Protein AF-A0A838JUR5-F1 (afdb_monomer_lite)

Structure (mmCIF, N/CA/C/O backbone):
data_AF-A0A838JUR5-F1
#
_entry.id   AF-A0A838JUR5-F1
#
loop_
_atom_site.group_PDB
_atom_site.id
_atom_site.type_symbol
_atom_site.label_atom_id
_atom_site.label_alt_id
_atom_site.label_comp_id
_atom_site.label_asym_id
_atom_site.label_entity_id
_atom_site.label_seq_id
_atom_site.pdbx_PDB_ins_code
_atom_site.Cartn_x
_atom_site.Cartn_y
_atom_site.Cartn_z
_atom_site.occupancy
_atom_site.B_iso_or_equiv
_atom_site.auth_seq_id
_atom_site.auth_comp_id
_atom_site.auth_asym_id
_atom_site.auth_atom_id
_atom_site.pdbx_PDB_model_num
ATOM 1 N N . MET A 1 1 ? -20.376 7.788 43.433 1.00 62.31 1 MET A N 1
ATOM 2 C CA . MET A 1 1 ? -20.581 7.119 42.123 1.00 62.31 1 MET A CA 1
ATOM 3 C C . MET A 1 1 ? -20.178 7.987 40.919 1.00 62.31 1 MET A C 1
ATOM 5 O O . MET A 1 1 ? -19.395 7.519 40.105 1.00 62.31 1 MET A O 1
ATOM 9 N N . LYS A 1 2 ? -20.587 9.266 40.828 1.00 74.94 2 LYS A N 1
ATOM 10 C CA . LYS A 1 2 ? -20.255 10.169 39.693 1.00 74.94 2 LYS A CA 1
ATOM 11 C C . LYS A 1 2 ? -18.749 10.312 39.365 1.00 74.94 2 LYS A C 1
ATOM 13 O O . LYS A 1 2 ? -18.381 10.385 38.198 1.00 74.94 2 LYS A O 1
ATOM 18 N N . LYS A 1 3 ? -17.8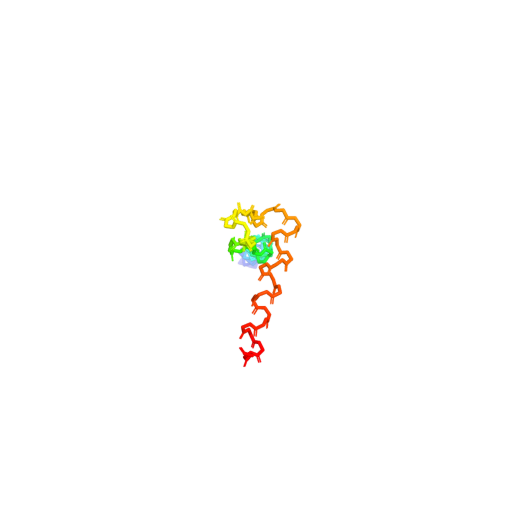63 10.303 40.375 1.00 79.25 3 LYS A N 1
ATOM 19 C CA . LYS A 1 3 ? -16.395 10.368 40.182 1.00 79.25 3 LYS A CA 1
ATOM 20 C C . LYS A 1 3 ? -15.800 9.119 39.513 1.00 79.25 3 LYS A C 1
ATOM 22 O O . LYS A 1 3 ? -14.865 9.261 38.734 1.00 79.25 3 LYS A O 1
ATOM 27 N N . LEU A 1 4 ? -16.324 7.924 39.804 1.00 81.94 4 LEU A N 1
ATOM 28 C CA . LEU A 1 4 ? -15.853 6.683 39.175 1.00 81.94 4 LEU A CA 1
ATOM 29 C C . LEU A 1 4 ? -16.275 6.620 37.707 1.00 81.94 4 LEU A C 1
ATOM 31 O O . LEU A 1 4 ? -15.447 6.328 36.851 1.00 81.94 4 LEU A O 1
ATOM 35 N N . LEU A 1 5 ? -17.528 6.982 37.416 1.00 84.44 5 LEU A N 1
ATOM 36 C CA . LEU A 1 5 ? -18.044 7.012 36.047 1.00 84.44 5 LEU A CA 1
ATOM 37 C C . LEU A 1 5 ? -17.224 7.965 35.161 1.00 84.44 5 LEU A C 1
ATOM 39 O O . LEU A 1 5 ? -16.816 7.605 34.064 1.00 84.44 5 LEU A O 1
ATOM 43 N N . ARG A 1 6 ? -16.891 9.155 35.682 1.00 85.94 6 ARG A N 1
ATOM 44 C CA . ARG A 1 6 ? -16.052 10.138 34.977 1.00 85.94 6 ARG A CA 1
ATOM 45 C C . ARG A 1 6 ? -14.646 9.610 34.672 1.00 85.94 6 ARG A C 1
ATOM 47 O O . ARG A 1 6 ? -14.104 9.923 33.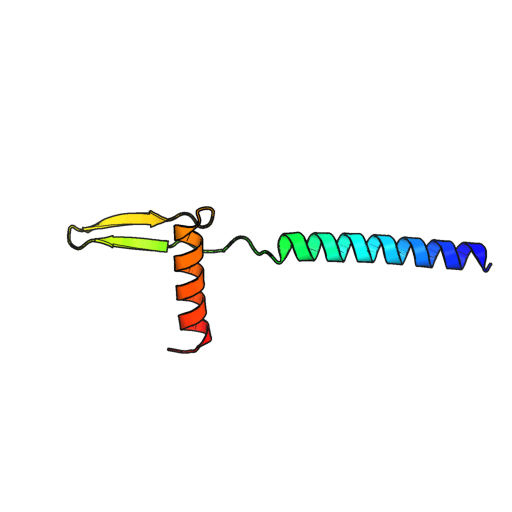620 1.00 85.94 6 ARG A O 1
ATOM 54 N N . ARG A 1 7 ? -14.056 8.818 35.573 1.00 88.25 7 ARG A N 1
ATOM 55 C CA . ARG A 1 7 ? -12.738 8.198 35.354 1.00 88.25 7 AR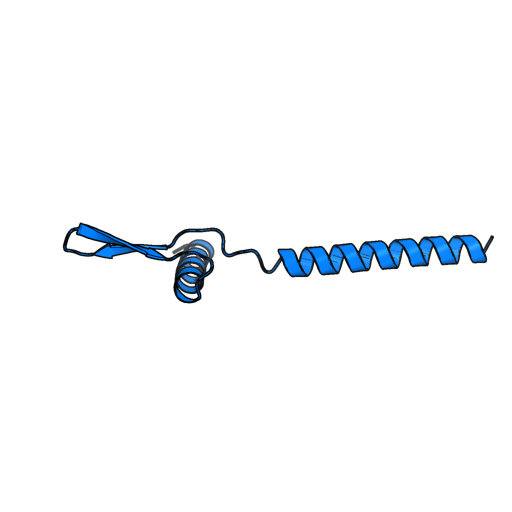G A CA 1
ATOM 56 C C . ARG A 1 7 ? -12.797 7.097 34.297 1.00 88.25 7 ARG A C 1
ATOM 58 O O . ARG A 1 7 ? -11.916 7.049 33.453 1.00 88.25 7 ARG A O 1
ATOM 65 N N . LEU A 1 8 ? -13.844 6.272 34.308 1.00 88.44 8 LEU A N 1
ATOM 66 C CA . LEU A 1 8 ? -14.062 5.247 33.283 1.00 88.44 8 LEU A CA 1
ATOM 67 C C . LEU A 1 8 ? -14.229 5.857 31.888 1.00 88.44 8 LEU A C 1
ATOM 69 O O . LEU A 1 8 ? -13.584 5.408 30.947 1.00 88.44 8 LEU A O 1
ATOM 73 N N . VAL A 1 9 ? -15.020 6.927 31.768 1.00 87.94 9 VAL A N 1
ATOM 74 C CA . VAL A 1 9 ? -15.183 7.654 30.498 1.00 87.94 9 VAL A CA 1
ATOM 75 C C . VAL A 1 9 ? -13.854 8.245 30.024 1.00 87.94 9 VAL A C 1
ATOM 77 O O . VAL A 1 9 ? -13.518 8.125 28.850 1.00 87.94 9 VAL A O 1
ATOM 80 N N . LEU A 1 10 ? -13.068 8.834 30.931 1.00 90.44 10 LEU A N 1
ATOM 81 C CA . LEU A 1 10 ? -11.761 9.397 30.587 1.00 90.44 10 LEU A CA 1
ATOM 82 C C . LEU A 1 10 ? -10.786 8.316 30.091 1.00 90.44 10 LEU A C 1
ATOM 84 O O . LEU A 1 10 ? -10.089 8.527 29.105 1.00 90.44 10 LEU A O 1
ATOM 88 N N . LEU A 1 11 ? -10.769 7.149 30.739 1.00 91.06 11 LEU A N 1
ATOM 89 C CA . LEU A 1 11 ? -9.949 6.012 30.317 1.00 91.06 11 LEU A CA 1
ATOM 90 C C . LEU A 1 11 ? -10.371 5.486 28.941 1.00 91.06 11 LEU A C 1
ATOM 92 O O . LEU A 1 11 ? -9.511 5.226 28.103 1.00 91.06 11 LEU A O 1
ATOM 96 N N . GLY A 1 12 ? -11.679 5.390 28.684 1.00 89.69 12 GLY A N 1
ATOM 97 C CA . GLY A 1 12 ? -12.207 5.009 27.374 1.00 89.69 12 GLY A CA 1
ATOM 98 C C . GLY A 1 12 ? -11.824 6.003 26.276 1.00 89.69 12 GLY A C 1
ATOM 99 O O . GLY A 1 12 ? -11.388 5.594 25.203 1.00 89.69 12 GLY A O 1
ATOM 100 N N . ALA A 1 13 ? -11.906 7.305 26.560 1.00 92.25 13 ALA A N 1
ATOM 101 C CA . ALA A 1 13 ? -11.509 8.350 25.619 1.00 92.25 13 ALA A CA 1
ATOM 102 C C . ALA A 1 13 ? -10.009 8.294 25.286 1.00 92.25 13 ALA A C 1
ATOM 104 O O . ALA A 1 13 ? -9.638 8.399 24.121 1.00 92.25 13 ALA A O 1
ATOM 105 N N . ILE A 1 14 ? -9.148 8.072 26.286 1.00 92.81 14 ILE A N 1
ATOM 106 C CA . ILE A 1 14 ? -7.700 7.925 26.075 1.00 92.81 14 ILE A CA 1
ATOM 107 C C . ILE A 1 14 ? -7.403 6.673 25.244 1.00 92.81 14 ILE A C 1
ATOM 109 O O . ILE A 1 14 ? -6.654 6.749 24.274 1.00 92.81 14 ILE A O 1
ATOM 113 N N . ALA A 1 15 ? -8.014 5.534 25.576 1.00 90.88 15 ALA A N 1
ATOM 114 C CA . ALA A 1 15 ? -7.839 4.301 24.811 1.00 90.88 15 ALA A CA 1
ATOM 115 C C . ALA A 1 15 ? -8.301 4.463 23.351 1.00 90.88 15 ALA A C 1
ATOM 117 O O . ALA A 1 15 ? -7.599 4.038 22.433 1.00 90.88 15 ALA A O 1
ATOM 118 N N . GLY A 1 16 ? -9.435 5.136 23.132 1.00 90.38 16 GLY A N 1
ATOM 119 C CA . GLY A 1 16 ? -9.945 5.461 21.801 1.00 90.38 16 GLY A CA 1
ATOM 120 C C . GLY A 1 16 ? -9.018 6.393 21.020 1.00 90.38 16 GLY A C 1
ATOM 121 O O . GLY A 1 16 ? -8.730 6.127 19.857 1.00 90.38 16 GLY A O 1
ATOM 122 N N . ALA A 1 17 ? -8.482 7.435 21.663 1.00 90.38 17 ALA A N 1
ATOM 123 C CA . ALA A 1 17 ? -7.531 8.356 21.043 1.00 90.38 17 ALA A CA 1
ATOM 124 C C . ALA A 1 17 ? -6.222 7.654 20.647 1.00 90.38 17 ALA A C 1
ATOM 126 O O . ALA A 1 17 ? -5.729 7.849 19.539 1.00 90.38 17 ALA A O 1
ATOM 127 N N . VAL A 1 18 ? -5.689 6.788 21.514 1.00 90.62 18 VAL A N 1
ATOM 128 C CA . VAL A 1 18 ? -4.491 5.985 21.218 1.00 90.62 18 VAL A CA 1
ATOM 129 C C . VAL A 1 18 ? -4.754 5.015 20.066 1.00 90.62 18 VAL A C 1
ATOM 131 O O . VAL A 1 18 ? -3.912 4.876 19.179 1.00 90.62 18 VAL A O 1
ATOM 134 N N . TYR A 1 19 ? -5.918 4.362 20.042 1.00 88.69 19 TYR A N 1
ATOM 135 C CA . TYR A 1 19 ? -6.301 3.474 18.946 1.00 88.69 19 TYR A CA 1
ATOM 136 C C . TYR A 1 19 ? -6.431 4.229 17.619 1.00 88.69 19 TYR A C 1
ATOM 138 O O . TYR A 1 19 ? -5.861 3.798 16.619 1.00 88.69 19 TYR A O 1
ATOM 146 N N . ALA A 1 20 ? -7.114 5.376 17.617 1.00 85.69 20 ALA A N 1
ATOM 147 C CA . ALA A 1 20 ? -7.273 6.216 16.436 1.00 85.69 20 ALA A CA 1
ATOM 148 C C . ALA A 1 20 ? -5.923 6.735 15.924 1.00 85.69 20 ALA A C 1
ATOM 150 O O . ALA A 1 20 ? -5.639 6.606 14.739 1.00 85.69 20 ALA A O 1
ATOM 151 N N . ALA A 1 21 ? -5.049 7.226 16.808 1.00 84.62 21 ALA A N 1
ATOM 152 C CA . ALA A 1 21 ? -3.701 7.660 16.441 1.00 84.62 21 ALA A CA 1
ATOM 153 C C . ALA A 1 21 ? -2.868 6.507 15.860 1.00 84.62 21 ALA A C 1
ATOM 155 O O . ALA A 1 21 ? -2.232 6.657 14.821 1.00 84.62 21 ALA A O 1
ATOM 156 N N . ARG A 1 22 ? -2.918 5.318 16.476 1.00 82.00 22 ARG A N 1
ATOM 157 C CA . ARG A 1 22 ? -2.234 4.124 15.959 1.00 82.00 22 ARG A CA 1
ATOM 158 C C . ARG A 1 22 ? -2.792 3.678 14.609 1.00 82.00 22 ARG A C 1
ATOM 160 O O . ARG A 1 22 ? -2.025 3.229 13.764 1.00 82.00 22 ARG A O 1
ATOM 167 N N . SER A 1 23 ? -4.105 3.768 14.419 1.00 76.88 23 SER A N 1
ATOM 168 C CA . SER A 1 23 ? -4.762 3.435 13.157 1.00 76.88 23 SER A CA 1
ATOM 169 C C . SER A 1 23 ? -4.464 4.462 12.075 1.00 76.88 23 SER A C 1
ATOM 171 O O . SER A 1 23 ? -4.337 4.075 10.927 1.00 76.88 23 SER A O 1
ATOM 173 N N . TYR A 1 24 ? -4.319 5.740 12.421 1.00 74.06 24 TYR A N 1
ATOM 174 C CA . TYR A 1 24 ? -3.918 6.793 11.492 1.00 74.06 24 TYR A CA 1
ATOM 175 C C . TYR A 1 24 ? -2.473 6.584 11.021 1.00 74.06 24 TYR A C 1
ATOM 177 O O . TYR A 1 24 ? -2.226 6.495 9.826 1.00 74.06 24 TYR A O 1
ATOM 185 N N . LEU A 1 25 ? -1.547 6.348 11.959 1.00 74.00 25 LEU A N 1
ATOM 186 C CA . LEU A 1 25 ? -0.139 6.046 11.661 1.00 74.00 25 LEU A CA 1
ATOM 187 C C . LEU A 1 25 ? 0.067 4.715 10.916 1.00 74.00 25 LEU A C 1
ATOM 189 O O . LEU A 1 25 ? 1.101 4.514 10.295 1.00 74.00 25 LEU A O 1
ATOM 193 N N . ARG A 1 26 ? -0.881 3.773 11.011 1.00 67.25 26 ARG A N 1
ATOM 194 C CA . ARG A 1 26 ? -0.894 2.538 10.204 1.00 67.25 26 ARG A CA 1
ATOM 195 C C . ARG A 1 26 ? -1.679 2.676 8.898 1.00 67.25 26 ARG A C 1
ATOM 197 O O . ARG A 1 26 ? -1.456 1.884 7.993 1.00 67.25 26 ARG A O 1
ATOM 204 N N . GLY A 1 27 ? -2.634 3.603 8.854 1.00 51.34 27 GLY A N 1
ATOM 205 C CA . GLY A 1 27 ? -3.544 3.874 7.741 1.00 51.34 27 GLY A CA 1
ATOM 206 C C . GLY A 1 27 ? -2.873 4.653 6.618 1.00 51.34 27 GLY A C 1
ATOM 207 O O . GLY A 1 27 ? -3.270 4.501 5.467 1.00 51.34 27 GLY A O 1
ATOM 208 N N . GLU A 1 28 ? -1.777 5.346 6.927 1.00 52.28 28 GLU A N 1
ATOM 209 C CA . GLU A 1 28 ? -0.680 5.625 5.995 1.00 52.28 28 GLU A CA 1
ATOM 210 C C . GLU A 1 28 ? 0.036 4.301 5.682 1.00 52.28 28 GLU A C 1
ATOM 212 O O . GLU A 1 28 ? 1.155 4.012 6.102 1.00 52.28 28 GLU A O 1
ATOM 217 N N . SER A 1 29 ? -0.735 3.403 5.073 1.00 54.53 29 SER A N 1
ATOM 218 C CA . SER A 1 29 ? -0.371 2.028 4.805 1.00 54.53 29 SER A CA 1
ATOM 219 C C . SER A 1 29 ? 0.903 2.056 3.995 1.00 54.53 29 SER A C 1
ATOM 221 O O . SER A 1 29 ? 0.896 2.556 2.873 1.00 54.53 29 SER A O 1
ATOM 223 N N . ALA A 1 30 ? 1.975 1.521 4.583 1.00 56.81 30 ALA A N 1
ATOM 224 C CA . ALA A 1 30 ? 3.177 1.133 3.871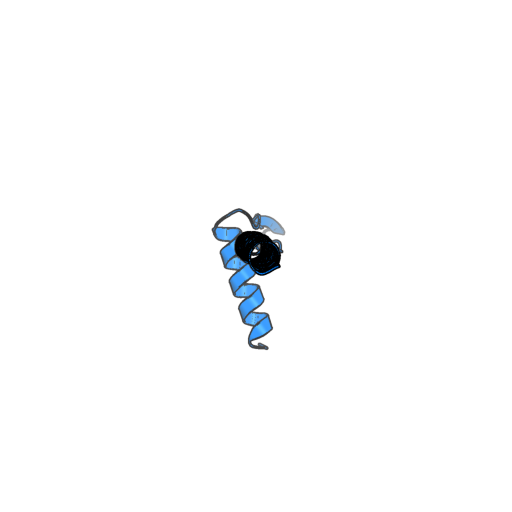 1.00 56.81 30 ALA A CA 1
ATOM 225 C C . ALA A 1 30 ? 2.754 0.607 2.503 1.00 56.81 30 ALA A C 1
ATOM 227 O O . ALA A 1 30 ? 1.993 -0.362 2.452 1.00 56.81 30 ALA A O 1
ATOM 228 N N . THR A 1 31 ? 3.145 1.300 1.435 1.00 60.22 31 THR A N 1
ATOM 229 C CA . THR A 1 31 ? 2.743 0.965 0.075 1.00 60.22 31 THR A CA 1
ATOM 230 C C . THR A 1 31 ? 3.089 -0.498 -0.161 1.00 60.22 31 THR A C 1
ATOM 232 O O . THR A 1 31 ? 4.249 -0.871 -0.281 1.00 60.22 31 THR A O 1
ATOM 235 N N . THR A 1 32 ? 2.099 -1.382 -0.086 1.00 68.50 32 THR A N 1
ATOM 236 C CA . THR A 1 32 ? 2.337 -2.818 -0.177 1.00 68.50 32 THR A CA 1
ATOM 237 C C . THR A 1 32 ? 2.399 -3.175 -1.649 1.00 68.50 32 THR A C 1
ATOM 239 O O . THR A 1 32 ? 1.428 -3.013 -2.386 1.00 68.50 32 THR A O 1
ATOM 242 N N . GLY A 1 33 ? 3.573 -3.621 -2.088 1.00 72.81 33 GLY A N 1
ATOM 243 C CA . GLY A 1 33 ? 3.827 -3.978 -3.476 1.00 72.81 33 GLY A CA 1
ATOM 244 C C . GLY A 1 33 ? 5.299 -3.844 -3.839 1.00 72.81 33 GLY A C 1
ATOM 245 O O . GLY A 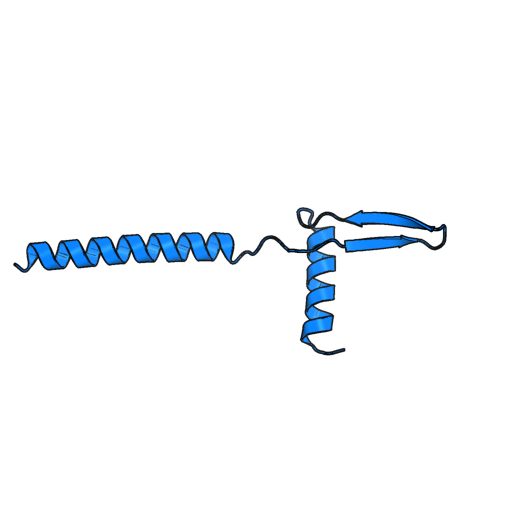1 33 ? 6.115 -3.354 -3.060 1.00 72.81 33 GLY A O 1
ATOM 246 N N . THR A 1 34 ? 5.635 -4.292 -5.039 1.00 79.88 34 THR A N 1
ATOM 247 C CA . THR A 1 34 ? 6.957 -4.130 -5.645 1.00 79.88 34 THR A CA 1
ATOM 248 C C . THR A 1 34 ? 6.746 -3.680 -7.077 1.00 79.88 34 THR A C 1
ATOM 250 O O . THR A 1 34 ? 6.043 -4.365 -7.820 1.00 79.88 34 THR A O 1
ATOM 253 N N . ALA A 1 35 ? 7.348 -2.562 -7.472 1.00 88.56 35 ALA A N 1
ATOM 254 C CA . ALA A 1 35 ? 7.396 -2.181 -8.877 1.00 88.56 35 ALA A CA 1
ATOM 255 C C . ALA A 1 35 ? 8.663 -2.778 -9.500 1.00 88.56 35 ALA A C 1
ATOM 257 O O . ALA A 1 35 ? 9.757 -2.634 -8.954 1.00 88.56 35 ALA A O 1
ATOM 258 N N . GLN A 1 36 ? 8.520 -3.471 -10.626 1.00 92.38 36 GLN A N 1
ATOM 259 C CA . GLN A 1 36 ? 9.641 -4.015 -11.385 1.00 92.38 36 GLN A CA 1
ATOM 260 C C . GLN A 1 36 ? 9.603 -3.449 -12.799 1.00 92.38 36 GLN A C 1
ATOM 262 O O . GLN A 1 36 ? 8.580 -3.519 -13.475 1.00 92.38 36 GLN A O 1
ATOM 267 N N . ILE A 1 37 ? 10.728 -2.892 -13.232 1.00 91.31 37 ILE A N 1
ATOM 268 C CA . ILE A 1 37 ? 10.944 -2.422 -14.596 1.00 91.31 37 ILE A CA 1
ATOM 269 C C . ILE A 1 37 ? 11.741 -3.504 -15.317 1.00 91.31 37 ILE A C 1
ATOM 271 O O . ILE A 1 37 ? 12.818 -3.880 -14.850 1.00 91.31 37 ILE A O 1
ATOM 275 N N . VAL A 1 38 ? 11.205 -4.001 -16.428 1.00 94.81 38 VAL A N 1
ATOM 276 C CA . VAL A 1 38 ? 11.884 -4.923 -17.347 1.00 94.81 38 VAL A CA 1
ATOM 277 C C . VAL A 1 38 ? 12.279 -4.115 -18.579 1.00 94.81 38 VAL A C 1
ATOM 279 O O . VAL A 1 38 ? 11.426 -3.451 -19.165 1.00 94.81 38 VAL A O 1
ATOM 282 N N . PHE A 1 39 ? 13.555 -4.140 -18.945 1.00 95.94 39 PHE A N 1
ATOM 283 C CA . PHE A 1 39 ? 14.080 -3.442 -20.117 1.00 95.94 39 PHE A CA 1
ATOM 284 C C . PHE A 1 39 ? 14.172 -4.384 -21.324 1.00 95.94 39 PHE A C 1
ATOM 286 O O . PHE A 1 39 ? 14.199 -5.606 -21.174 1.00 95.94 39 PHE A O 1
ATOM 293 N N . ASP A 1 40 ? 14.263 -3.814 -22.528 1.00 96.31 40 ASP A N 1
ATOM 294 C CA . ASP A 1 40 ? 14.320 -4.573 -23.789 1.00 96.31 40 ASP A CA 1
ATOM 295 C C . ASP A 1 40 ? 15.580 -5.448 -23.920 1.00 96.31 40 ASP A C 1
ATOM 297 O O . ASP A 1 40 ? 15.585 -6.434 -24.655 1.00 96.31 40 ASP A O 1
ATOM 301 N N . ASP A 1 41 ? 16.644 -5.120 -23.183 1.00 95.44 41 ASP A N 1
ATOM 302 C CA . ASP A 1 41 ? 17.861 -5.934 -23.077 1.00 95.44 41 ASP A CA 1
ATOM 303 C C . ASP A 1 41 ? 17.709 -7.134 -22.119 1.00 95.44 41 ASP A C 1
ATOM 305 O O . ASP A 1 41 ? 18.657 -7.890 -21.901 1.00 95.44 41 ASP A O 1
ATOM 309 N N . GLY A 1 42 ? 16.516 -7.315 -21.545 1.00 93.88 42 GLY A N 1
ATOM 310 C CA . GLY A 1 42 ? 16.188 -8.363 -20.585 1.00 93.88 42 GLY A CA 1
ATOM 311 C C . GLY A 1 42 ? 16.639 -8.066 -19.156 1.00 93.88 42 GLY A C 1
ATOM 312 O O . GLY A 1 42 ? 16.410 -8.890 -18.268 1.00 93.88 42 GLY A O 1
ATOM 313 N N . SER A 1 43 ? 17.266 -6.916 -18.896 1.00 95.88 43 SER A N 1
ATOM 314 C CA . SER A 1 43 ? 17.620 -6.516 -17.539 1.00 95.88 43 SER A CA 1
ATOM 315 C C . SER A 1 43 ? 16.382 -6.105 -16.738 1.00 95.88 43 SER A C 1
ATOM 317 O O . SER A 1 43 ? 15.368 -5.653 -17.275 1.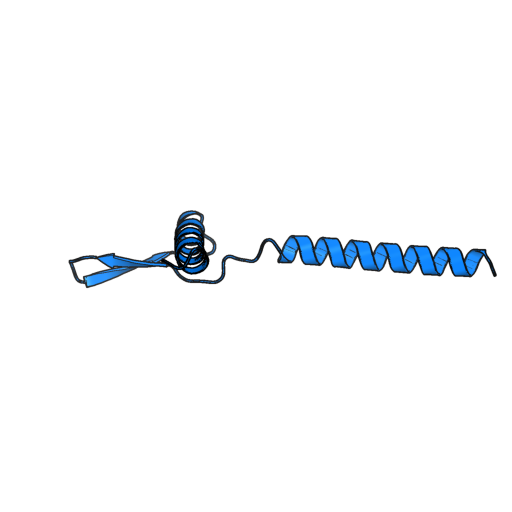00 95.88 43 SER A O 1
ATOM 319 N N . THR A 1 44 ? 16.459 -6.268 -15.417 1.00 96.06 44 THR A N 1
ATOM 320 C CA . THR A 1 44 ? 15.375 -5.902 -14.497 1.00 96.06 44 THR A CA 1
ATOM 321 C C . THR A 1 44 ? 15.855 -4.991 -13.388 1.00 96.06 44 THR A C 1
ATOM 323 O O . THR A 1 44 ? 16.886 -5.246 -12.763 1.00 96.06 44 THR A O 1
ATOM 326 N N . ARG A 1 45 ? 15.048 -3.977 -13.074 1.00 92.38 45 ARG A N 1
ATOM 327 C CA . ARG A 1 45 ? 15.234 -3.091 -11.925 1.00 92.38 45 ARG A CA 1
ATOM 328 C C . ARG A 1 45 ? 14.011 -3.142 -11.022 1.00 92.38 45 ARG A C 1
ATOM 330 O O . ARG A 1 45 ? 12.913 -2.785 -11.437 1.00 92.38 45 ARG A O 1
ATOM 337 N N . SER A 1 46 ? 14.218 -3.539 -9.772 1.00 90.56 46 SER A N 1
ATOM 338 C CA . SER A 1 46 ? 13.176 -3.494 -8.745 1.00 90.56 46 SER A CA 1
ATOM 339 C C . SER A 1 46 ? 13.223 -2.164 -8.000 1.00 90.56 46 SER A C 1
ATOM 341 O O . SER A 1 46 ? 14.285 -1.742 -7.540 1.00 90.56 46 SER A O 1
ATOM 343 N N . LEU A 1 47 ? 12.070 -1.518 -7.862 1.00 90.38 47 LEU A N 1
ATOM 344 C CA . LEU A 1 47 ? 11.871 -0.330 -7.043 1.00 90.38 47 LEU A CA 1
ATOM 345 C C . LEU A 1 47 ? 11.191 -0.748 -5.741 1.00 90.38 47 LEU A C 1
ATOM 347 O O . LEU A 1 47 ? 10.123 -1.369 -5.741 1.00 90.38 47 LEU A O 1
ATOM 351 N N . ALA A 1 48 ? 11.848 -0.440 -4.627 1.00 85.62 48 ALA A N 1
ATOM 352 C CA . ALA A 1 48 ? 11.345 -0.791 -3.313 1.00 85.62 48 ALA A CA 1
ATOM 353 C C . ALA A 1 48 ? 10.196 0.151 -2.910 1.00 85.62 48 ALA A C 1
ATOM 355 O O . ALA A 1 48 ? 10.262 1.348 -3.176 1.00 85.62 48 ALA A O 1
ATOM 356 N N . PRO A 1 49 ? 9.156 -0.351 -2.229 1.00 81.00 49 PRO A N 1
ATOM 357 C CA . PRO A 1 49 ? 7.989 0.451 -1.850 1.00 81.00 49 PRO A CA 1
ATOM 358 C C . PRO A 1 49 ? 8.292 1.588 -0.867 1.00 81.00 49 PRO A C 1
ATOM 360 O O . PRO A 1 49 ? 7.487 2.495 -0.701 1.00 81.00 49 PRO A O 1
ATOM 363 N N . ASN A 1 50 ? 9.435 1.527 -0.183 1.00 82.06 50 ASN A N 1
ATOM 364 C CA . ASN A 1 50 ? 9.888 2.560 0.743 1.00 82.06 50 ASN A CA 1
ATOM 365 C C . ASN A 1 50 ? 10.682 3.684 0.057 1.00 82.06 50 ASN A C 1
ATOM 367 O O . ASN A 1 50 ? 11.181 4.569 0.751 1.00 82.06 50 ASN A O 1
ATOM 371 N N . THR A 1 51 ? 10.838 3.648 -1.269 1.00 85.50 51 THR A N 1
ATOM 372 C CA . THR A 1 51 ? 11.343 4.784 -2.045 1.00 85.50 51 THR A CA 1
ATOM 373 C C . THR A 1 51 ? 10.176 5.541 -2.665 1.00 85.50 51 THR A C 1
ATOM 375 O O . THR A 1 51 ? 9.146 4.948 -2.985 1.00 85.50 51 THR A O 1
ATOM 378 N N . THR A 1 52 ? 10.339 6.854 -2.854 1.00 87.06 52 THR A N 1
ATOM 379 C CA . THR A 1 52 ? 9.320 7.702 -3.494 1.00 87.06 52 THR A CA 1
ATOM 380 C C . THR A 1 52 ? 8.901 7.129 -4.845 1.00 87.06 52 THR A C 1
ATOM 382 O O . THR A 1 52 ? 7.720 6.910 -5.082 1.00 87.06 52 THR A O 1
ATOM 385 N N . GLU A 1 53 ? 9.881 6.782 -5.681 1.00 87.00 53 GLU A N 1
ATOM 386 C CA . GLU A 1 53 ? 9.655 6.224 -7.016 1.00 87.00 53 GLU A CA 1
ATOM 387 C C . GLU A 1 53 ? 8.857 4.914 -6.945 1.00 87.00 53 GLU A C 1
ATOM 389 O O . GLU A 1 53 ? 7.853 4.756 -7.633 1.00 87.00 53 GLU A O 1
ATOM 394 N N . GLY A 1 54 ? 9.262 3.973 -6.082 1.00 89.25 54 GLY A N 1
ATOM 395 C CA . GLY A 1 54 ? 8.560 2.700 -5.936 1.00 89.25 54 GLY A CA 1
ATOM 396 C C . GLY A 1 54 ? 7.124 2.882 -5.451 1.00 89.25 54 GLY A C 1
ATOM 397 O O . GLY A 1 54 ? 6.226 2.213 -5.962 1.00 89.25 54 GLY A O 1
ATOM 398 N N . SER A 1 55 ? 6.894 3.813 -4.521 1.00 88.62 55 SER A N 1
ATOM 399 C CA . SER A 1 55 ? 5.550 4.119 -4.029 1.00 88.62 55 SER A CA 1
ATOM 400 C C . SER A 1 55 ? 4.656 4.701 -5.121 1.00 88.62 55 SER A C 1
ATOM 402 O O . SER A 1 55 ? 3.532 4.237 -5.288 1.00 88.62 55 SER A O 1
ATOM 404 N N . GLU A 1 56 ? 5.156 5.662 -5.900 1.00 89.75 56 GLU A N 1
ATOM 405 C CA . GLU A 1 56 ? 4.394 6.297 -6.981 1.00 89.75 56 GLU A CA 1
ATOM 406 C C . GLU A 1 56 ? 3.965 5.283 -8.048 1.00 89.75 56 GLU A C 1
ATOM 408 O O . GLU A 1 56 ? 2.799 5.255 -8.446 1.00 89.75 56 GLU A O 1
ATOM 413 N N . PHE A 1 57 ? 4.871 4.393 -8.471 1.00 91.38 57 PHE A N 1
ATOM 414 C CA . PHE A 1 57 ? 4.537 3.341 -9.437 1.00 91.38 57 PHE A CA 1
ATOM 415 C C . PHE A 1 57 ? 3.470 2.377 -8.907 1.00 91.38 57 PHE A C 1
ATOM 417 O O . PHE A 1 57 ? 2.552 2.006 -9.643 1.00 91.38 57 PHE A O 1
ATOM 424 N N . ILE A 1 58 ? 3.572 1.971 -7.638 1.00 89.88 58 ILE A N 1
ATOM 425 C CA . ILE A 1 58 ? 2.588 1.073 -7.022 1.00 89.88 58 ILE A CA 1
ATOM 426 C C . ILE A 1 58 ? 1.226 1.765 -6.900 1.00 89.88 58 ILE A C 1
ATOM 428 O O . ILE A 1 58 ? 0.205 1.138 -7.185 1.00 89.88 58 ILE A O 1
ATOM 432 N N . ASP A 1 59 ? 1.194 3.044 -6.528 1.00 89.69 59 ASP A N 1
ATOM 433 C CA . ASP A 1 59 ? -0.052 3.799 -6.385 1.00 89.69 59 ASP A CA 1
ATOM 434 C C . ASP A 1 59 ? -0.750 4.016 -7.728 1.00 89.69 59 ASP A C 1
ATOM 436 O O . ASP A 1 59 ? -1.962 3.814 -7.825 1.00 89.69 59 ASP A O 1
ATOM 440 N N . VAL A 1 60 ? -0.004 4.344 -8.787 1.00 89.69 60 VAL A N 1
ATOM 441 C CA . VAL A 1 60 ? -0.561 4.439 -10.145 1.00 89.69 60 VAL A CA 1
ATOM 442 C C . VAL A 1 60 ? -1.112 3.087 -10.594 1.00 89.69 60 VAL A C 1
ATOM 444 O O . VAL A 1 60 ? -2.254 3.018 -11.048 1.00 89.69 60 VAL A O 1
ATOM 447 N N . GLY A 1 61 ? -0.350 2.002 -10.417 1.00 88.62 61 GLY A N 1
ATOM 448 C CA . GLY A 1 61 ? -0.797 0.651 -10.764 1.00 88.62 61 GLY A CA 1
ATOM 449 C C . GLY A 1 61 ? -2.072 0.250 -10.019 1.00 88.62 61 GLY A C 1
ATOM 450 O O . GLY A 1 61 ? -3.029 -0.225 -10.631 1.00 88.62 61 GLY A O 1
ATOM 451 N N . ARG A 1 62 ? -2.135 0.523 -8.710 1.00 87.75 62 ARG A N 1
ATOM 452 C CA . ARG A 1 62 ? -3.345 0.322 -7.900 1.00 87.75 62 ARG A CA 1
ATOM 453 C C . ARG A 1 62 ? -4.512 1.134 -8.449 1.00 87.75 62 ARG A C 1
ATOM 455 O O . ARG A 1 62 ? -5.602 0.591 -8.600 1.00 87.75 62 ARG A O 1
ATOM 462 N N . LYS A 1 63 ? -4.292 2.412 -8.771 1.00 89.81 63 LYS A N 1
ATOM 463 C CA . LYS A 1 63 ? -5.347 3.295 -9.271 1.00 89.81 63 LYS A CA 1
ATOM 464 C C . LYS A 1 63 ? -5.921 2.808 -10.595 1.00 89.81 63 LYS A C 1
ATOM 466 O O . LYS A 1 63 ? -7.134 2.856 -10.754 1.00 89.81 63 LYS A O 1
ATOM 471 N N . ILE A 1 64 ? -5.081 2.310 -11.503 1.00 90.31 64 ILE A N 1
ATOM 472 C CA . ILE A 1 64 ? -5.511 1.726 -12.783 1.00 90.31 64 ILE A CA 1
ATOM 473 C C . ILE A 1 64 ? -6.436 0.522 -12.550 1.00 90.31 64 ILE A C 1
ATOM 475 O O . ILE A 1 64 ? -7.499 0.437 -13.160 1.00 90.31 64 ILE A O 1
ATOM 479 N N . VAL A 1 65 ? -6.082 -0.366 -11.616 1.00 88.88 65 VAL A N 1
ATOM 480 C CA . VAL A 1 65 ? -6.928 -1.516 -11.255 1.00 88.88 65 VAL A CA 1
ATOM 481 C C . VAL A 1 65 ? -8.239 -1.066 -10.599 1.00 88.88 65 VAL A C 1
ATOM 483 O O . VAL A 1 65 ? -9.299 -1.594 -10.919 1.00 88.88 65 VAL A O 1
ATOM 486 N N . GLU A 1 66 ? -8.195 -0.072 -9.706 1.00 86.94 66 GLU A N 1
ATOM 487 C CA . GLU A 1 66 ? -9.390 0.471 -9.039 1.00 86.94 66 GLU A CA 1
ATOM 488 C C . GLU A 1 66 ? -10.396 1.088 -10.015 1.00 86.94 66 GLU A C 1
ATOM 490 O O . GLU A 1 66 ? -11.602 0.964 -9.802 1.00 86.94 66 GLU A O 1
ATOM 495 N N . ILE A 1 67 ? -9.922 1.768 -11.066 1.00 91.31 67 ILE A N 1
ATOM 496 C CA . ILE A 1 67 ? -10.801 2.367 -12.082 1.00 91.31 67 ILE A CA 1
ATOM 497 C C . ILE A 1 67 ? -11.321 1.342 -13.099 1.00 91.31 67 ILE A C 1
ATOM 499 O O . ILE A 1 67 ? -12.168 1.694 -13.917 1.00 91.31 67 ILE A O 1
ATOM 503 N N . GLY A 1 68 ? -10.860 0.088 -13.027 1.00 72.75 68 GLY A N 1
ATOM 504 C CA . GLY A 1 68 ? -11.355 -1.016 -13.846 1.00 72.75 68 GLY A CA 1
ATOM 505 C C . GLY A 1 68 ? -10.972 -0.923 -15.321 1.00 72.75 68 GLY A C 1
ATOM 506 O O . GLY A 1 68 ? -11.771 -1.333 -16.164 1.00 72.75 68 GLY A O 1
ATOM 507 N N . LEU A 1 69 ? -9.795 -0.360 -15.624 1.00 56.06 69 LEU A N 1
ATOM 508 C CA . LEU A 1 69 ? -9.212 -0.443 -16.965 1.00 56.06 69 LEU A CA 1
ATOM 509 C C . LEU A 1 69 ? -8.700 -1.861 -17.263 1.00 56.06 69 LEU A C 1
ATOM 511 O O . LEU A 1 69 ? -8.156 -2.495 -16.329 1.00 56.06 69 LEU A O 1
#

Secondary structure (DSSP, 8-state):
-HHHHHHHHHHHHHHHHHHHHHHHHHHS----S-EEEE-TTS-EEEEPTTSHHHHHHHHHHHHHHHTT-

pLDDT: mean 83.83, std 11.33, range [51.34, 96.31]

Foldseek 3Di:
DVVVVVVVVVVVVVVVVVVVVVCVVCVVPQLPDWDWDQDPVRDIDIDDSPDPVRVVVSVVVVVCVVVPD

Radius of gyration: 21.74 Å; chains: 1; bounding box: 38×19×66 Å

Sequence (69 aa):
MKKLLRRLVLLGAIAGAVYAARSYLRGESATTGTAQIVFDDGSTRSLAPNTTEGSEFIDVGRKIVEIGL